Protein AF-A0A8C4ND27-F1 (afdb_monomer_lite)

Secondary structure (DSSP, 8-state):
---------------------PPPPPPPPPPPPPPPPPPPPPPPPPPPPPPPPPPPPP-PPPP----EEEE--SPPPP-SS-EEPP-SEEEEEGGG-B-TTT--EE-SSSEEEEEEEEEEE-SS--EEEEEEETTEEEEEEEE---SS-EEEEEEEEEEE-TT-EE-EEEESS--PPP-

Organism: Eptatretus burgeri (NCBI:txid7764)

pLDDT: mean 76.19, std 17.48, range [30.7, 96.0]

Sequence (179 aa):
SPPALPAWTGSSQRELLLLKLGEHGDHGPFGPDGIAGGPGLMGPEGKSGLRGQTGNPGIMPEPVAGAFSVARLSSQEGTTESRSLSFETAFVNVAGRLDLPSGGYAAPVPGVYHFNINVHSWNGRETFLHVMRNEDACAALHAQPGQRSVSLSQSLLLPLHTDDKVPALHLGHHIQPDN

Radius of gyration: 58.78 Å; chains: 1; bounding box: 132×76×133 Å

Structure (mmCIF, N/CA/C/O backbone):
data_AF-A0A8C4ND27-F1
#
_entry.id   AF-A0A8C4ND27-F1
#
loop_
_atom_site.group_PDB
_atom_site.id
_atom_site.type_symbol
_atom_site.label_atom_id
_atom_site.label_alt_id
_atom_site.label_comp_id
_atom_site.label_asym_id
_atom_site.label_entity_id
_atom_site.label_seq_id
_atom_site.pdbx_PDB_ins_code
_atom_site.Cartn_x
_atom_site.Cartn_y
_atom_site.Cartn_z
_atom_site.occupancy
_atom_site.B_iso_or_equiv
_atom_site.auth_seq_id
_atom_site.auth_comp_id
_atom_site.auth_asym_id
_atom_site.auth_atom_id
_atom_site.pdbx_PDB_model_num
ATOM 1 N N . SER A 1 1 ? 107.972 -62.032 -79.074 1.00 38.00 1 SER A N 1
ATOM 2 C CA . SER A 1 1 ? 109.018 -61.794 -80.088 1.00 38.00 1 SER A CA 1
ATOM 3 C C . SER A 1 1 ? 108.659 -60.539 -80.852 1.00 38.00 1 SER A C 1
ATOM 5 O O . SER A 1 1 ? 107.526 -60.500 -81.319 1.00 38.00 1 SER A O 1
ATOM 7 N N . PRO A 1 2 ? 109.513 -59.512 -80.970 1.00 64.38 2 PRO A N 1
ATOM 8 C CA . PRO A 1 2 ? 109.258 -58.467 -81.948 1.00 64.38 2 PRO A CA 1
ATOM 9 C C . PRO A 1 2 ? 109.810 -58.918 -83.310 1.00 64.38 2 PRO A C 1
ATOM 11 O O . PRO A 1 2 ? 110.723 -59.743 -83.370 1.00 64.38 2 PRO A O 1
ATOM 14 N N . PRO A 1 3 ? 109.227 -58.436 -84.408 1.00 42.62 3 PRO A N 1
ATOM 15 C CA . PRO A 1 3 ? 110.014 -57.564 -85.283 1.00 42.62 3 PRO A CA 1
ATOM 16 C C . PRO A 1 3 ? 109.164 -56.352 -85.706 1.00 42.62 3 PRO A C 1
ATOM 18 O O . PRO A 1 3 ? 107.958 -56.459 -85.884 1.00 42.62 3 PRO A O 1
ATOM 21 N N . ALA A 1 4 ? 109.668 -55.125 -85.636 1.00 38.69 4 ALA A N 1
ATOM 22 C CA . ALA A 1 4 ? 110.698 -54.477 -86.457 1.00 38.69 4 ALA A CA 1
ATOM 23 C C . ALA A 1 4 ? 110.015 -53.496 -87.423 1.00 38.69 4 ALA A C 1
ATOM 25 O O . ALA A 1 4 ? 109.230 -53.877 -88.286 1.00 38.69 4 ALA A O 1
ATOM 26 N N . LEU A 1 5 ? 110.316 -52.215 -87.221 1.00 48.00 5 LEU A N 1
ATOM 27 C CA . LEU A 1 5 ? 109.953 -51.115 -88.108 1.00 48.00 5 LEU A CA 1
ATOM 28 C C . LEU A 1 5 ? 110.783 -51.215 -89.397 1.00 48.00 5 LEU A C 1
ATOM 30 O O . LEU A 1 5 ? 111.917 -51.700 -89.356 1.00 48.00 5 LEU A O 1
ATOM 34 N N . PRO A 1 6 ? 110.289 -50.660 -90.511 1.00 43.91 6 PRO A N 1
ATOM 35 C CA . PRO A 1 6 ? 111.091 -49.583 -91.073 1.00 43.91 6 PRO A CA 1
ATOM 36 C C . PRO A 1 6 ? 110.245 -48.411 -91.568 1.00 43.91 6 PRO A C 1
ATOM 38 O O . PRO A 1 6 ? 109.294 -48.550 -92.332 1.00 43.91 6 PRO A O 1
ATOM 41 N N . ALA A 1 7 ? 110.672 -47.225 -91.153 1.00 47.28 7 ALA A N 1
ATOM 42 C CA . ALA A 1 7 ? 110.442 -45.995 -91.884 1.00 47.28 7 ALA A CA 1
ATOM 43 C C . ALA A 1 7 ? 111.418 -45.944 -93.064 1.00 47.28 7 ALA A C 1
ATOM 45 O O . ALA A 1 7 ? 112.591 -46.239 -92.843 1.00 47.28 7 ALA A O 1
ATOM 46 N N . TRP A 1 8 ? 110.972 -45.526 -94.255 1.00 31.86 8 TRP A N 1
ATOM 47 C CA . TRP A 1 8 ? 111.573 -44.400 -94.989 1.00 31.86 8 TRP A CA 1
ATOM 48 C C . TRP A 1 8 ? 110.957 -44.167 -96.377 1.00 31.86 8 TRP A C 1
ATOM 50 O O . TRP A 1 8 ? 110.341 -45.053 -96.958 1.00 31.86 8 TRP A O 1
ATOM 60 N N . THR A 1 9 ? 111.296 -42.994 -96.926 1.00 30.70 9 THR A N 1
ATOM 61 C CA . THR A 1 9 ? 111.068 -42.492 -98.295 1.00 30.70 9 THR A CA 1
ATOM 62 C C . THR A 1 9 ? 109.644 -42.012 -98.556 1.00 30.70 9 THR A C 1
ATOM 64 O O . THR A 1 9 ? 108.680 -42.633 -98.149 1.00 30.70 9 THR A O 1
ATOM 67 N N . GLY A 1 10 ? 109.392 -40.890 -99.205 1.00 32.75 10 GLY A N 1
ATOM 68 C CA . GLY A 1 10 ? 110.223 -39.926 -99.902 1.00 32.75 10 GLY A CA 1
ATOM 69 C C . GLY A 1 10 ? 109.337 -38.688 -100.076 1.00 32.75 10 GLY A C 1
ATOM 70 O O . GLY A 1 10 ? 108.114 -38.766 -100.050 1.00 32.75 10 GLY A O 1
ATOM 71 N N . SER A 1 11 ? 109.923 -37.503 -100.051 1.00 35.16 11 SER A N 1
ATOM 72 C CA . SER A 1 11 ? 110.420 -36.831 -101.251 1.00 35.16 11 SER A CA 1
ATOM 73 C C . SER A 1 11 ? 109.407 -35.855 -101.839 1.00 35.16 11 SER A C 1
ATOM 75 O O . SER A 1 11 ? 108.276 -36.198 -102.165 1.00 35.16 11 SER A O 1
ATOM 77 N N . SER A 1 12 ? 109.953 -34.664 -102.076 1.00 39.44 12 SER A N 1
ATOM 78 C CA . SER A 1 12 ? 109.592 -33.691 -103.102 1.00 39.44 12 SER A CA 1
ATOM 79 C C . SER A 1 12 ? 108.252 -32.970 -102.919 1.00 39.44 12 SER A C 1
ATOM 81 O O . SER A 1 12 ? 107.186 -33.517 -103.149 1.00 39.44 12 SER A O 1
ATOM 83 N N . GLN A 1 13 ? 108.271 -31.747 -102.384 1.00 41.44 13 GLN A N 1
ATOM 84 C CA . GLN A 1 13 ? 108.649 -30.518 -103.102 1.00 41.44 13 GLN A CA 1
ATOM 85 C C . GLN A 1 13 ? 107.595 -30.172 -104.160 1.00 41.44 13 GLN A C 1
ATOM 87 O O . GLN A 1 13 ? 107.609 -30.714 -105.260 1.00 41.44 13 GLN A O 1
ATOM 92 N N . ARG A 1 14 ? 106.727 -29.216 -103.822 1.00 42.47 14 ARG A N 1
ATOM 93 C CA . ARG A 1 14 ? 106.552 -27.933 -104.522 1.00 42.47 14 ARG A CA 1
ATOM 94 C C . ARG A 1 14 ? 105.251 -27.299 -104.054 1.00 42.47 14 ARG A C 1
ATOM 96 O O . ARG A 1 14 ? 104.164 -27.813 -104.293 1.00 42.47 14 ARG A O 1
ATOM 103 N N . GLU A 1 15 ? 105.419 -26.175 -103.371 1.00 41.84 15 GLU A N 1
ATOM 104 C CA . GLU A 1 15 ? 104.388 -25.185 -103.115 1.00 41.84 15 GLU A CA 1
ATOM 105 C C . GLU A 1 15 ? 103.676 -24.849 -104.431 1.00 41.84 15 GLU A C 1
ATOM 107 O O . GLU A 1 15 ? 104.248 -24.218 -105.320 1.00 41.84 15 GLU A O 1
ATOM 112 N N . LEU A 1 16 ? 102.420 -25.274 -104.557 1.00 44.28 16 LEU A N 1
ATOM 113 C CA . LEU A 1 16 ? 101.450 -24.526 -105.337 1.00 44.28 16 LEU A CA 1
ATOM 114 C C . LEU A 1 16 ? 100.573 -23.773 -104.347 1.00 44.28 16 LEU A C 1
ATOM 116 O O . LEU A 1 16 ? 99.854 -24.359 -103.537 1.00 44.28 16 LEU A O 1
ATOM 120 N N . LEU A 1 17 ? 100.697 -22.457 -104.435 1.00 42.72 17 LEU A N 1
ATOM 121 C CA . LEU A 1 17 ? 99.921 -21.430 -103.772 1.00 42.72 17 LEU A CA 1
ATOM 122 C C . LEU A 1 17 ? 98.427 -21.594 -104.120 1.00 42.72 17 LEU A C 1
ATOM 124 O O . LEU A 1 17 ? 97.914 -20.977 -105.047 1.00 42.72 17 LEU A O 1
ATOM 128 N N . LEU A 1 18 ? 97.727 -22.453 -103.389 1.00 46.81 18 LEU A N 1
ATOM 129 C CA . LEU A 1 18 ? 96.272 -22.486 -103.316 1.00 46.81 18 LEU A CA 1
ATOM 130 C C . LEU A 1 18 ? 95.945 -22.312 -101.842 1.00 46.81 18 LEU A C 1
ATOM 132 O O . LEU A 1 18 ? 96.169 -23.218 -101.042 1.00 46.81 18 LEU A O 1
ATOM 136 N N . LEU A 1 19 ? 95.474 -21.119 -101.485 1.00 40.44 19 LEU A N 1
ATOM 137 C CA . LEU A 1 19 ? 94.858 -20.836 -100.195 1.00 40.44 19 LEU A CA 1
ATOM 138 C C . LEU A 1 19 ? 93.729 -21.860 -99.983 1.00 40.44 19 LEU A C 1
ATOM 140 O O . LEU A 1 19 ? 92.609 -21.667 -100.448 1.00 40.44 19 LEU A O 1
ATOM 144 N N . LYS A 1 20 ? 94.036 -22.988 -99.333 1.00 39.69 20 LYS A N 1
ATOM 145 C CA . LYS A 1 20 ? 93.026 -23.877 -98.768 1.00 39.69 20 LYS A CA 1
ATOM 146 C C . LYS A 1 20 ? 92.352 -23.079 -97.665 1.00 39.69 20 LYS A C 1
ATOM 148 O O . LYS A 1 20 ? 92.998 -22.713 -96.686 1.00 39.69 20 LYS A O 1
ATOM 153 N N . LEU A 1 21 ? 91.073 -22.785 -97.868 1.00 41.56 21 LEU A N 1
ATOM 154 C CA . LEU A 1 21 ? 90.154 -22.375 -96.819 1.00 41.56 21 LEU A CA 1
ATOM 155 C C . LEU A 1 21 ? 90.370 -23.320 -95.626 1.00 41.56 21 LEU A C 1
ATOM 157 O O . LEU A 1 21 ? 90.152 -24.523 -95.758 1.00 41.56 21 LEU A O 1
ATOM 161 N N . GLY A 1 22 ? 90.902 -22.798 -94.519 1.00 43.25 22 GLY A N 1
ATOM 162 C CA . GLY A 1 22 ? 91.059 -23.577 -93.297 1.00 43.25 22 GLY A CA 1
ATOM 163 C C . GLY A 1 22 ? 89.682 -24.016 -92.820 1.00 43.25 22 GLY A C 1
ATOM 164 O O . GLY A 1 22 ? 88.779 -23.185 -92.717 1.00 43.25 22 GLY A O 1
ATOM 165 N N . GLU A 1 23 ? 89.509 -25.311 -92.567 1.00 45.94 23 GLU A N 1
ATOM 166 C CA . GLU A 1 23 ? 88.327 -25.803 -91.868 1.00 45.94 23 GLU A CA 1
ATOM 167 C C . GLU A 1 23 ? 88.282 -25.110 -90.500 1.00 45.94 23 GLU A C 1
ATOM 169 O O . GLU A 1 23 ? 89.249 -25.150 -89.735 1.00 45.94 23 GLU A O 1
ATOM 174 N N . HIS A 1 24 ? 87.193 -24.386 -90.232 1.00 53.00 24 HIS A N 1
ATOM 175 C CA . HIS A 1 24 ? 86.954 -23.795 -88.923 1.00 53.00 24 HIS A CA 1
ATOM 176 C C . HIS A 1 24 ? 86.891 -24.951 -87.921 1.00 53.00 24 HIS A C 1
ATOM 178 O O . HIS A 1 24 ? 86.039 -25.824 -88.061 1.00 53.00 24 HIS A O 1
ATOM 184 N N . GLY A 1 25 ? 87.820 -24.983 -86.962 1.00 54.00 25 GLY A N 1
ATOM 185 C CA . GLY A 1 25 ? 87.841 -26.021 -85.934 1.00 54.00 25 GLY A CA 1
ATOM 186 C C . GLY A 1 25 ? 86.503 -26.086 -85.199 1.00 54.00 25 GLY A C 1
ATOM 187 O O . GLY A 1 25 ? 85.894 -25.042 -84.950 1.00 54.00 25 GLY A O 1
ATOM 188 N N . ASP A 1 26 ? 86.061 -27.305 -84.882 1.00 59.47 26 ASP A N 1
ATOM 189 C CA . ASP A 1 26 ? 84.802 -27.558 -84.185 1.00 59.47 26 ASP A CA 1
ATOM 190 C C . ASP A 1 26 ? 84.667 -26.636 -82.965 1.00 59.47 26 ASP A C 1
ATOM 192 O O . ASP A 1 26 ? 85.572 -26.534 -82.129 1.00 59.47 26 ASP A O 1
ATOM 196 N N . HIS A 1 27 ? 83.537 -25.929 -82.876 1.00 58.25 27 HIS A N 1
ATOM 197 C CA . HIS A 1 27 ? 83.230 -25.096 -81.720 1.00 58.25 27 HIS A CA 1
ATOM 198 C C . HIS A 1 27 ? 83.282 -25.955 -80.450 1.00 58.25 27 HIS A C 1
ATOM 200 O O . HIS A 1 27 ? 82.648 -27.008 -80.376 1.00 58.25 27 HIS A O 1
ATOM 206 N N . GLY A 1 28 ? 84.050 -25.499 -79.453 1.00 58.34 28 GLY A N 1
ATOM 207 C CA . GLY A 1 28 ? 84.147 -26.173 -78.158 1.00 58.34 28 GLY A CA 1
ATOM 208 C C . GLY A 1 28 ? 82.765 -26.384 -77.520 1.00 58.34 28 GLY A C 1
ATOM 209 O O . GLY A 1 28 ? 81.827 -25.645 -77.836 1.00 58.34 28 GLY A O 1
ATOM 210 N N . PRO A 1 29 ? 82.615 -27.386 -76.635 1.00 68.00 29 PRO A N 1
ATOM 211 C CA . PRO A 1 29 ? 81.322 -27.717 -76.054 1.00 68.00 29 PRO A CA 1
ATOM 212 C C . PRO A 1 29 ? 80.719 -26.500 -75.348 1.00 68.00 29 PRO A C 1
ATOM 214 O O . PRO A 1 29 ? 81.425 -25.750 -74.668 1.00 68.00 29 PRO A O 1
ATOM 217 N N . PHE A 1 30 ? 79.407 -26.314 -75.515 1.00 69.44 30 PHE A N 1
ATOM 218 C CA . PHE A 1 30 ? 78.663 -25.295 -74.782 1.00 69.44 30 PHE A CA 1
ATOM 219 C C . PHE A 1 30 ? 78.881 -25.485 -73.275 1.00 69.44 30 PHE A C 1
ATOM 221 O O . PHE A 1 30 ? 78.862 -26.611 -72.772 1.00 69.44 30 PHE A O 1
ATOM 228 N N . GLY A 1 31 ? 79.130 -24.378 -72.569 1.00 69.69 31 GLY A N 1
ATOM 229 C CA . GLY A 1 31 ? 79.280 -24.393 -71.116 1.00 69.69 31 GLY A CA 1
ATOM 230 C C . GLY A 1 31 ? 78.023 -24.945 -70.430 1.00 69.69 31 GLY A C 1
ATOM 231 O O . GLY A 1 31 ? 76.945 -24.900 -71.022 1.00 69.69 31 GLY A O 1
ATOM 232 N N . PRO A 1 32 ? 78.143 -25.478 -69.201 1.00 76.19 32 PRO A N 1
ATOM 233 C CA . PRO A 1 32 ? 77.003 -26.041 -68.489 1.00 76.19 32 PRO A CA 1
ATOM 234 C C . PRO A 1 32 ? 75.917 -24.983 -68.269 1.00 76.19 32 PRO A C 1
ATOM 236 O O . PRO A 1 32 ? 76.225 -23.815 -68.014 1.00 76.19 32 PRO A O 1
ATOM 239 N N . ASP A 1 33 ? 74.657 -25.412 -68.344 1.00 77.12 33 ASP A N 1
ATOM 240 C CA . ASP A 1 33 ? 73.512 -24.539 -68.106 1.00 77.12 33 ASP A CA 1
ATOM 241 C C . ASP A 1 33 ? 73.602 -23.883 -66.721 1.00 77.12 33 ASP A C 1
ATOM 243 O O . ASP A 1 33 ? 73.972 -24.508 -65.721 1.00 77.12 33 ASP A O 1
ATOM 247 N N . GLY A 1 34 ? 73.262 -22.593 -66.666 1.00 73.25 34 GLY A N 1
ATOM 248 C CA . GLY A 1 34 ? 73.223 -21.838 -65.419 1.00 73.25 34 GLY A CA 1
ATOM 249 C C . GLY A 1 34 ? 72.205 -22.424 -64.437 1.00 73.25 34 GLY A C 1
ATOM 250 O O . GLY A 1 34 ? 71.148 -22.917 -64.828 1.00 73.25 34 GLY A O 1
ATOM 251 N N . ILE A 1 35 ? 72.514 -22.355 -63.142 1.00 78.62 35 ILE A N 1
ATOM 252 C CA . ILE A 1 35 ? 71.647 -22.881 -62.082 1.00 78.62 35 ILE A CA 1
ATOM 253 C C . ILE A 1 35 ? 70.305 -22.134 -62.112 1.00 78.62 35 ILE A C 1
ATOM 255 O O . ILE A 1 35 ? 70.280 -20.901 -62.104 1.00 78.62 35 ILE A O 1
ATOM 259 N N . ALA A 1 36 ? 69.193 -22.876 -62.129 1.00 80.12 36 ALA A N 1
ATOM 260 C CA . ALA A 1 36 ? 67.856 -22.294 -62.089 1.00 80.12 36 ALA A CA 1
ATOM 261 C C . ALA A 1 36 ? 67.678 -21.417 -60.837 1.00 80.12 36 ALA A C 1
ATOM 263 O O . ALA A 1 36 ? 68.043 -21.813 -59.727 1.00 80.12 36 ALA A O 1
ATOM 264 N N . GLY A 1 37 ? 67.111 -20.221 -61.022 1.00 77.19 37 GLY A N 1
ATOM 265 C CA . GLY A 1 37 ? 66.821 -19.305 -59.921 1.00 77.19 37 GLY A CA 1
ATOM 266 C C . GLY A 1 37 ? 65.862 -19.931 -58.906 1.00 77.19 37 GLY A C 1
ATOM 267 O O . GLY A 1 37 ? 64.946 -20.666 -59.277 1.00 77.19 37 GLY A O 1
ATOM 268 N N . GLY A 1 38 ? 66.079 -19.648 -57.620 1.00 85.69 38 GLY A N 1
ATOM 269 C CA . GLY A 1 38 ? 65.217 -20.150 -56.551 1.00 85.69 38 GLY A CA 1
ATOM 270 C C . GLY A 1 38 ? 63.768 -19.642 -56.664 1.00 85.69 38 GLY A C 1
ATOM 271 O O . GLY A 1 38 ? 63.524 -18.624 -57.319 1.00 85.69 38 GLY A O 1
ATOM 272 N N . PRO A 1 39 ? 62.799 -20.320 -56.018 1.00 85.00 39 PRO A N 1
ATOM 273 C CA . PRO A 1 39 ? 61.413 -19.864 -55.978 1.00 85.00 39 PRO A CA 1
ATOM 274 C C . PRO A 1 39 ? 61.298 -18.432 -55.443 1.00 85.00 39 PRO A C 1
ATOM 276 O O . PRO A 1 39 ? 61.997 -18.052 -54.502 1.00 85.00 39 PRO A O 1
ATOM 279 N N . GLY A 1 40 ? 60.398 -17.646 -56.038 1.00 81.62 40 GLY A N 1
ATOM 280 C CA . GLY A 1 40 ? 60.119 -16.285 -55.585 1.00 81.62 40 GLY A CA 1
ATOM 281 C C . GLY A 1 40 ? 59.595 -16.252 -54.147 1.00 81.62 40 GLY A C 1
ATOM 282 O O . GLY A 1 40 ? 58.972 -17.202 -53.672 1.00 81.62 40 GLY A O 1
ATOM 283 N N . LEU A 1 41 ? 59.844 -15.142 -53.451 1.00 87.75 41 LEU A N 1
ATOM 284 C CA . LEU A 1 41 ? 59.348 -14.945 -52.091 1.00 87.75 41 LEU A CA 1
ATOM 285 C C . LEU A 1 41 ? 57.813 -14.911 -52.073 1.00 87.75 41 LEU A C 1
ATOM 287 O O . LEU A 1 41 ? 57.182 -14.344 -52.966 1.00 87.75 41 LEU A O 1
ATOM 291 N N . MET A 1 42 ? 57.222 -15.501 -51.032 1.00 87.75 42 MET A N 1
ATOM 292 C CA . MET A 1 42 ? 55.783 -15.420 -50.790 1.00 87.75 42 MET A CA 1
ATOM 293 C C . MET A 1 42 ? 55.365 -13.957 -50.592 1.00 87.75 42 MET A C 1
ATOM 295 O O . MET A 1 42 ? 56.065 -13.187 -49.932 1.00 87.75 42 MET A O 1
ATOM 299 N N . GLY A 1 43 ? 54.228 -13.578 -51.182 1.00 86.44 43 GLY A N 1
ATOM 300 C CA . GLY A 1 43 ? 53.689 -12.225 -51.066 1.00 86.44 43 GLY A CA 1
ATOM 301 C C . GLY A 1 43 ? 53.322 -11.857 -49.620 1.00 86.44 43 GLY A C 1
ATOM 302 O O . GLY A 1 43 ? 53.126 -12.744 -48.787 1.00 86.44 43 GLY A O 1
ATOM 303 N N . PRO A 1 44 ? 53.221 -10.554 -49.308 1.00 90.38 44 PRO A N 1
ATOM 304 C CA . PRO A 1 44 ? 52.851 -10.099 -47.974 1.00 90.38 44 PRO A CA 1
ATOM 305 C C . PRO A 1 44 ? 51.424 -10.526 -47.610 1.00 90.38 44 PRO A C 1
ATOM 307 O O . PRO A 1 44 ? 50.548 -10.623 -48.472 1.00 90.38 44 PRO A O 1
ATOM 310 N N . GLU A 1 45 ? 51.191 -10.744 -46.317 1.00 90.31 45 GLU A N 1
ATOM 311 C CA . GLU A 1 45 ? 49.868 -11.062 -45.782 1.00 90.31 45 GLU A CA 1
ATOM 312 C C . GLU A 1 45 ? 48.866 -9.919 -46.043 1.00 90.31 45 GLU A C 1
ATOM 314 O O . GLU A 1 45 ? 49.212 -8.733 -46.014 1.00 90.31 45 GLU A O 1
ATOM 319 N N . GLY A 1 46 ? 47.611 -10.278 -46.327 1.00 86.69 46 GLY A N 1
ATOM 320 C CA . GLY A 1 46 ? 46.536 -9.318 -46.571 1.00 86.69 46 GLY A CA 1
ATOM 321 C C . GLY A 1 46 ? 46.173 -8.515 -45.318 1.00 86.69 46 GLY A C 1
ATOM 322 O O . GLY A 1 46 ? 46.331 -8.973 -44.191 1.00 86.69 46 GLY A O 1
ATOM 323 N N . LYS A 1 47 ? 45.647 -7.299 -45.503 1.00 90.75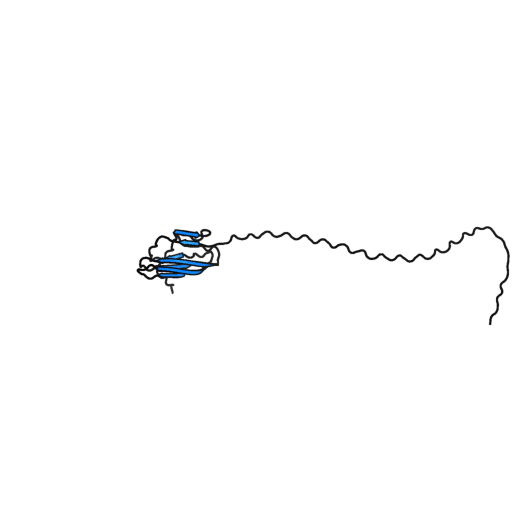 47 LYS A N 1
ATOM 324 C CA . LYS A 1 47 ? 45.209 -6.462 -44.376 1.00 90.75 47 LYS A CA 1
ATOM 325 C C . LYS A 1 47 ? 43.976 -7.068 -43.703 1.00 90.75 47 LYS A C 1
ATOM 327 O O . LYS A 1 47 ? 43.026 -7.444 -44.388 1.00 90.75 47 LYS A O 1
ATOM 332 N N . SER A 1 48 ? 43.960 -7.071 -42.371 1.00 88.75 48 SER A N 1
ATOM 333 C CA . SER A 1 48 ? 42.780 -7.439 -41.585 1.00 88.75 48 SER A CA 1
ATOM 334 C C . SER A 1 48 ? 41.569 -6.583 -41.968 1.00 88.75 48 SER A C 1
ATOM 336 O O . SER A 1 48 ? 41.691 -5.375 -42.189 1.00 88.75 48 SER A O 1
ATOM 338 N N . GLY A 1 49 ? 40.393 -7.211 -42.027 1.00 86.50 49 GLY A N 1
ATOM 339 C CA . GLY A 1 49 ? 39.134 -6.522 -42.302 1.00 86.50 49 GLY A CA 1
ATOM 340 C C . GLY A 1 49 ? 38.787 -5.481 -41.233 1.00 86.50 49 GLY A C 1
ATOM 341 O O . GLY A 1 49 ? 39.214 -5.574 -40.080 1.00 86.50 49 GLY A O 1
ATOM 342 N N . LEU A 1 50 ? 37.994 -4.479 -41.616 1.00 90.94 50 LEU A N 1
ATOM 343 C CA . LEU A 1 50 ? 37.512 -3.458 -40.687 1.00 90.94 50 LEU A CA 1
ATOM 344 C C . LEU A 1 50 ? 36.586 -4.082 -39.633 1.00 90.94 50 LEU A C 1
ATOM 346 O O . LEU A 1 50 ? 35.759 -4.940 -39.943 1.00 90.94 50 LEU A O 1
ATOM 350 N N . ARG A 1 51 ? 36.704 -3.619 -38.383 1.00 89.06 51 ARG A N 1
ATOM 351 C CA . ARG A 1 51 ? 35.774 -3.989 -37.309 1.00 89.06 51 ARG A CA 1
ATOM 352 C C . ARG A 1 51 ? 34.360 -3.525 -37.685 1.00 89.06 51 ARG A C 1
ATOM 354 O O . ARG A 1 51 ? 34.186 -2.388 -38.118 1.00 89.06 51 ARG A O 1
ATOM 361 N N . GLY A 1 52 ? 33.365 -4.394 -37.494 1.00 86.75 52 GLY A N 1
ATOM 362 C CA . GLY A 1 52 ? 31.954 -4.044 -37.678 1.00 86.75 52 GLY A CA 1
ATOM 363 C C . GLY A 1 52 ? 31.519 -2.892 -36.764 1.00 86.75 52 GLY A C 1
ATOM 364 O O . GLY A 1 52 ? 32.116 -2.663 -35.711 1.00 86.75 52 GLY A O 1
ATOM 365 N N . GLN A 1 53 ? 30.490 -2.152 -37.174 1.00 90.12 53 GLN A N 1
ATOM 366 C CA . GLN A 1 53 ? 29.974 -1.030 -36.388 1.00 90.12 53 GLN A CA 1
ATOM 367 C C . GLN A 1 53 ? 29.317 -1.519 -35.090 1.00 90.12 53 GLN A C 1
ATOM 369 O O . GLN A 1 53 ? 28.672 -2.568 -35.068 1.00 90.12 53 GLN A O 1
ATOM 374 N N . THR A 1 54 ? 29.472 -0.746 -34.013 1.00 85.50 54 THR A N 1
ATOM 375 C CA . THR A 1 54 ? 28.749 -0.973 -32.756 1.00 85.50 54 THR A CA 1
ATOM 376 C C . THR A 1 54 ? 27.248 -0.825 -33.007 1.00 85.50 54 THR A C 1
ATOM 378 O O . THR A 1 54 ? 26.828 0.135 -33.651 1.00 85.50 54 THR A O 1
ATOM 381 N N . GLY A 1 55 ? 26.441 -1.765 -32.506 1.00 85.00 55 GLY A N 1
ATOM 382 C CA . GLY A 1 55 ? 24.982 -1.665 -32.575 1.00 85.00 55 GLY A CA 1
ATOM 383 C C . GLY A 1 55 ? 24.453 -0.431 -31.838 1.00 85.00 55 GLY A C 1
ATOM 384 O O . GLY A 1 55 ? 25.127 0.121 -30.966 1.00 85.00 55 GLY A O 1
ATOM 385 N N . ASN A 1 56 ? 23.238 -0.002 -32.179 1.00 86.56 56 ASN A N 1
ATOM 386 C CA . ASN A 1 56 ? 22.602 1.124 -31.499 1.00 86.56 56 ASN A CA 1
ATOM 387 C C . ASN A 1 56 ? 22.457 0.844 -29.992 1.00 86.56 56 ASN A C 1
ATOM 389 O O . ASN A 1 56 ? 22.148 -0.293 -29.620 1.00 86.56 56 ASN A O 1
ATOM 393 N N . PRO A 1 57 ? 22.630 1.860 -29.126 1.00 81.19 57 PRO A N 1
ATOM 394 C CA . PRO A 1 57 ? 22.292 1.736 -27.716 1.00 81.19 57 PRO A CA 1
ATOM 395 C C . PRO A 1 57 ? 20.844 1.258 -27.559 1.00 81.19 57 PRO A C 1
ATOM 397 O O . PRO A 1 57 ? 19.939 1.784 -28.210 1.00 81.19 57 PRO A O 1
ATOM 400 N N . GLY A 1 58 ? 20.625 0.254 -26.708 1.00 78.81 58 GLY A N 1
ATOM 401 C CA . GLY A 1 58 ? 19.274 -0.173 -26.355 1.00 78.81 58 GLY A CA 1
ATOM 402 C C . GLY A 1 58 ? 18.523 0.955 -25.645 1.00 78.81 58 GLY A C 1
ATOM 403 O O . GLY A 1 58 ? 19.108 1.678 -24.839 1.00 78.81 58 GLY A O 1
ATOM 404 N N . ILE A 1 59 ? 17.228 1.104 -25.931 1.00 76.56 59 ILE A N 1
ATOM 405 C CA . ILE A 1 59 ? 16.350 1.982 -25.152 1.00 76.56 59 ILE A CA 1
ATOM 406 C C . ILE A 1 59 ? 16.238 1.355 -23.760 1.00 76.56 59 ILE A C 1
ATOM 408 O O . ILE A 1 59 ? 15.671 0.271 -23.623 1.00 76.56 59 ILE A O 1
ATOM 412 N N . MET A 1 60 ? 16.796 2.003 -22.735 1.00 67.88 60 MET A N 1
ATOM 413 C CA . MET A 1 60 ? 16.471 1.627 -21.362 1.00 67.88 60 MET A CA 1
ATOM 414 C C . MET A 1 60 ? 15.022 2.043 -21.095 1.00 67.88 60 MET A C 1
ATOM 416 O O . MET A 1 60 ? 14.715 3.227 -21.245 1.00 67.88 60 MET A O 1
ATOM 420 N N . PRO A 1 61 ? 14.123 1.115 -20.725 1.00 68.88 61 PRO A N 1
ATOM 421 C CA . PRO A 1 61 ? 12.812 1.515 -20.246 1.00 68.88 61 PRO A CA 1
ATOM 422 C C . PRO A 1 61 ? 12.991 2.378 -18.993 1.00 68.88 61 PRO A C 1
ATOM 424 O O . PRO A 1 61 ? 13.826 2.069 -18.138 1.00 68.88 61 PRO A O 1
ATOM 427 N N . GLU A 1 62 ? 12.216 3.461 -18.904 1.00 67.25 62 GLU A N 1
ATOM 428 C CA . GLU A 1 62 ? 12.101 4.259 -17.682 1.00 67.25 62 GLU A CA 1
ATOM 429 C C . GLU A 1 62 ? 11.854 3.319 -16.491 1.00 67.25 62 GLU A C 1
ATOM 431 O O . GLU A 1 62 ? 11.015 2.412 -16.601 1.00 67.25 62 GLU A O 1
ATOM 436 N N . PRO A 1 63 ? 12.580 3.473 -15.368 1.00 64.19 63 PRO A N 1
ATOM 437 C CA . PRO A 1 63 ? 12.371 2.628 -14.209 1.00 64.19 63 PRO A CA 1
ATOM 438 C C . PRO A 1 63 ? 10.921 2.759 -13.754 1.00 64.19 63 PRO A C 1
ATOM 440 O O . PRO A 1 63 ? 10.451 3.833 -13.377 1.00 64.19 63 PRO A O 1
ATOM 443 N N . VAL A 1 64 ? 10.204 1.637 -13.786 1.00 71.44 64 VAL A N 1
ATOM 444 C CA . VAL A 1 64 ? 8.822 1.584 -13.327 1.00 71.44 64 VAL A CA 1
ATOM 445 C C . VAL A 1 64 ? 8.824 1.604 -11.798 1.00 71.44 64 VAL A C 1
ATOM 447 O O . VAL A 1 64 ? 8.845 0.567 -11.142 1.00 71.44 64 VAL A O 1
ATOM 450 N N . ALA A 1 65 ? 8.887 2.805 -11.225 1.00 72.56 65 ALA A N 1
ATOM 451 C CA . ALA A 1 65 ? 8.931 3.018 -9.786 1.00 72.56 65 ALA A CA 1
ATOM 452 C C . ALA A 1 65 ? 7.518 3.236 -9.225 1.00 72.56 65 ALA A C 1
ATOM 454 O O . ALA A 1 65 ? 6.803 4.149 -9.637 1.00 72.56 65 ALA A O 1
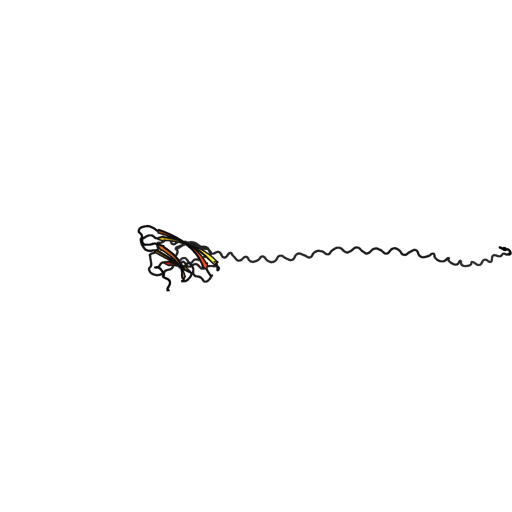ATOM 455 N N . GLY A 1 66 ? 7.132 2.406 -8.257 1.00 82.44 66 GLY A N 1
ATOM 456 C CA . GLY A 1 66 ? 5.935 2.589 -7.441 1.00 82.44 66 GLY A CA 1
ATOM 457 C C . GLY A 1 66 ? 6.337 2.782 -5.985 1.00 82.44 66 GLY A C 1
ATOM 458 O O . GLY A 1 66 ? 6.879 1.867 -5.371 1.00 82.44 66 GLY A O 1
ATOM 459 N N . ALA A 1 67 ? 6.109 3.974 -5.438 1.00 90.19 67 ALA A N 1
ATOM 460 C CA . ALA A 1 67 ? 6.334 4.262 -4.025 1.00 90.19 67 ALA A CA 1
ATOM 461 C C . ALA A 1 67 ? 5.389 5.367 -3.559 1.00 90.19 67 ALA A C 1
ATOM 463 O O . ALA A 1 67 ? 5.183 6.361 -4.260 1.00 90.19 67 ALA A O 1
ATOM 464 N N . PHE A 1 68 ? 4.842 5.215 -2.358 1.00 92.75 68 PHE A N 1
ATOM 465 C CA . PHE A 1 68 ? 4.000 6.227 -1.742 1.00 92.75 68 PHE A CA 1
ATOM 466 C C . PHE A 1 68 ? 4.204 6.264 -0.227 1.00 92.75 68 PHE A C 1
ATOM 468 O O . PHE A 1 68 ? 4.624 5.290 0.394 1.00 92.75 68 PHE A O 1
ATOM 475 N N . SER A 1 69 ? 3.910 7.417 0.358 1.00 95.31 69 SER A N 1
ATOM 476 C CA . SER A 1 69 ? 3.836 7.659 1.792 1.00 95.31 69 SER A CA 1
ATOM 477 C C . SER A 1 69 ? 2.761 8.710 2.001 1.00 95.31 69 SER A C 1
ATOM 479 O O . SER A 1 69 ? 2.890 9.842 1.527 1.00 95.31 69 SER A O 1
ATOM 481 N N . VAL A 1 70 ? 1.668 8.313 2.640 1.00 95.06 70 VAL A N 1
ATOM 482 C CA . VAL A 1 70 ? 0.452 9.118 2.757 1.00 95.06 70 VAL A CA 1
ATOM 483 C C . VAL A 1 70 ? -0.079 9.073 4.177 1.00 95.06 70 VAL A C 1
ATOM 485 O O . VAL A 1 70 ? 0.206 8.142 4.929 1.00 95.06 70 VAL A O 1
ATOM 488 N N . ALA A 1 71 ? -0.848 10.087 4.546 1.00 94.00 71 ALA A N 1
ATOM 489 C CA . ALA A 1 71 ? -1.469 10.174 5.852 1.00 94.00 71 ALA A CA 1
ATOM 490 C C . ALA A 1 71 ? -2.860 10.792 5.771 1.00 94.00 71 ALA A C 1
ATOM 492 O O . ALA A 1 71 ? -3.169 11.627 4.915 1.00 94.00 71 ALA A O 1
ATOM 493 N N . ARG A 1 72 ? -3.684 10.389 6.732 1.00 91.88 72 ARG A N 1
ATOM 494 C CA . ARG A 1 72 ? -4.892 11.097 7.127 1.00 91.88 72 ARG A CA 1
ATOM 495 C C . ARG A 1 72 ? -4.583 11.830 8.429 1.00 91.88 72 ARG A C 1
ATOM 497 O O . ARG A 1 72 ? -4.045 11.216 9.349 1.00 91.88 72 ARG A O 1
ATOM 504 N N . LEU A 1 73 ? -4.866 13.127 8.488 1.00 89.19 73 LEU A N 1
ATOM 505 C CA . LEU A 1 73 ? -4.590 13.962 9.658 1.00 89.19 73 LEU A CA 1
ATOM 506 C C . LEU A 1 73 ? -5.853 14.171 10.498 1.00 89.19 73 LEU A C 1
ATOM 508 O O . LEU A 1 73 ? -5.764 14.286 11.719 1.00 89.19 73 LEU A O 1
ATOM 512 N N . SER A 1 74 ? -7.028 14.182 9.864 1.00 87.25 74 SER A N 1
ATOM 513 C CA . SER A 1 74 ? -8.306 14.187 10.573 1.00 87.25 74 SER A CA 1
ATOM 514 C C . SER A 1 74 ? -8.629 12.828 11.196 1.00 87.25 74 SER A C 1
ATOM 516 O O . SER A 1 74 ? -8.354 11.766 10.628 1.00 87.25 74 SER A O 1
ATOM 518 N N . SER A 1 75 ? -9.281 12.850 12.361 1.00 80.81 75 SER A N 1
ATOM 519 C CA . SER A 1 75 ? -9.877 11.641 12.925 1.00 80.81 75 SER A CA 1
ATOM 520 C C . SER A 1 75 ? -10.998 11.145 12.018 1.00 80.81 75 SER A C 1
ATOM 522 O O . SER A 1 75 ? -11.840 11.932 11.582 1.00 80.81 75 SER A O 1
ATOM 524 N N . GLN A 1 76 ? -11.042 9.839 11.782 1.00 78.69 76 GLN A N 1
ATOM 525 C CA . GLN A 1 76 ? -12.161 9.210 11.101 1.00 78.69 76 GLN A CA 1
ATOM 526 C C . GLN A 1 76 ? -13.147 8.664 12.132 1.00 78.69 76 GLN A C 1
ATOM 528 O O . GLN A 1 76 ? -12.754 7.973 13.073 1.00 78.69 76 GLN A O 1
ATOM 533 N N . GLU A 1 77 ? -14.428 8.987 11.964 1.00 74.25 77 GLU A N 1
ATOM 534 C CA . GLU A 1 77 ? -15.475 8.384 12.781 1.00 74.25 77 GLU A CA 1
ATOM 535 C C . GLU A 1 77 ? -15.612 6.893 12.455 1.00 74.25 77 GLU A C 1
ATOM 537 O O . GLU A 1 77 ? -15.449 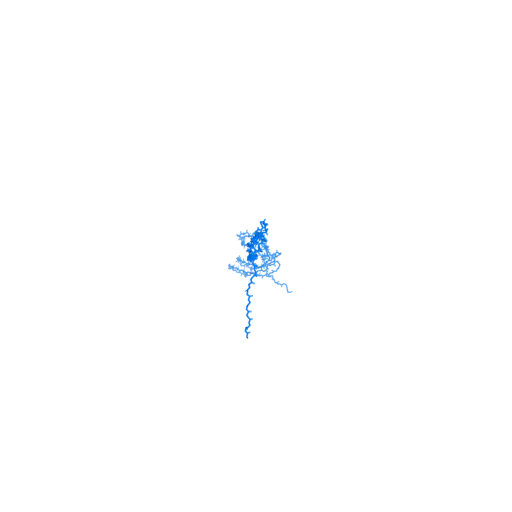6.468 11.308 1.00 74.25 77 GLU A O 1
ATOM 542 N N . GLY A 1 78 ? -15.900 6.095 13.485 1.00 68.81 78 GLY A N 1
ATOM 543 C CA . GLY A 1 78 ? -16.182 4.676 13.309 1.00 68.81 78 GLY A CA 1
ATOM 544 C C . GLY A 1 78 ? -17.445 4.478 12.472 1.00 68.81 78 GLY A C 1
ATOM 545 O O . GLY A 1 78 ? -18.439 5.175 12.671 1.00 68.81 78 GLY A O 1
ATOM 546 N N . THR A 1 79 ? -17.401 3.513 11.561 1.00 70.38 79 THR A N 1
ATOM 547 C CA . THR A 1 79 ? -18.507 3.128 10.680 1.00 70.38 79 THR A CA 1
ATOM 548 C C . THR A 1 79 ? -18.812 1.647 10.868 1.00 70.38 79 THR A C 1
ATOM 550 O O . THR A 1 79 ? -17.903 0.849 11.093 1.00 70.38 79 THR A O 1
ATOM 553 N N . THR A 1 80 ? -20.090 1.280 10.783 1.00 67.69 80 THR A N 1
ATOM 554 C CA . THR A 1 80 ? -20.524 -0.124 10.721 1.00 67.69 80 THR A CA 1
ATOM 555 C C . THR A 1 80 ? -20.447 -0.683 9.302 1.00 67.69 80 THR A C 1
ATOM 557 O O . THR A 1 80 ? -20.407 -1.896 9.120 1.00 67.69 80 THR A O 1
ATOM 560 N N . GLU A 1 81 ? -20.422 0.192 8.298 1.00 72.56 81 GLU A N 1
ATOM 561 C CA . GLU A 1 81 ? -20.288 -0.165 6.889 1.00 72.56 81 GLU A CA 1
ATOM 562 C C . GLU A 1 81 ? -18.818 -0.256 6.492 1.00 72.56 81 GLU A C 1
ATOM 564 O O . GLU A 1 81 ? -18.015 0.586 6.902 1.00 72.56 81 GLU A O 1
ATOM 569 N N . SER A 1 82 ? -18.496 -1.243 5.651 1.00 74.38 82 SER A N 1
ATOM 570 C CA . SER A 1 82 ? -17.181 -1.371 5.026 1.00 74.38 82 SER A CA 1
ATOM 571 C C . SER A 1 82 ? -16.938 -0.186 4.096 1.00 74.38 82 SER A C 1
ATOM 573 O O . SER A 1 82 ? -17.625 -0.026 3.084 1.00 74.38 82 SER A O 1
ATOM 575 N N . ARG A 1 83 ? -15.972 0.667 4.445 1.00 80.62 83 ARG A N 1
ATOM 576 C CA . ARG A 1 83 ? -15.639 1.861 3.663 1.00 80.62 83 ARG A CA 1
ATOM 577 C C . ARG A 1 83 ? -14.139 2.014 3.480 1.00 80.62 83 ARG A C 1
ATOM 579 O O . ARG A 1 83 ? -13.384 1.940 4.448 1.00 80.62 83 ARG A O 1
ATOM 586 N N . SER A 1 84 ? -13.734 2.330 2.251 1.00 83.50 84 SER A N 1
ATOM 587 C CA . SER A 1 84 ? -12.355 2.687 1.924 1.00 83.50 84 SER A CA 1
ATOM 588 C C . SER A 1 84 ? -11.898 3.951 2.655 1.00 83.50 84 SER A C 1
ATOM 590 O O . SER A 1 84 ? -12.605 4.962 2.714 1.00 83.50 84 SER A O 1
ATOM 592 N N . LEU A 1 85 ? -10.713 3.871 3.252 1.00 86.19 85 LEU A N 1
ATOM 593 C CA . LEU A 1 85 ? -10.095 4.948 4.004 1.00 86.19 85 LEU A CA 1
ATOM 594 C C . LEU A 1 85 ? -9.473 5.952 3.039 1.00 86.19 85 LEU A C 1
ATOM 596 O O . LEU A 1 85 ? -8.599 5.609 2.247 1.00 86.19 85 LEU A O 1
ATOM 600 N N . SER A 1 86 ? -9.910 7.204 3.145 1.00 89.69 86 SER A N 1
ATOM 601 C CA . SER A 1 86 ? -9.328 8.291 2.371 1.00 89.69 86 SER A CA 1
ATOM 602 C C . SER A 1 86 ? -8.140 8.907 3.106 1.00 89.69 86 SER A C 1
ATOM 604 O O . SER A 1 86 ? -8.137 9.029 4.338 1.00 89.69 86 SER A O 1
ATOM 606 N N . PHE A 1 87 ? -7.162 9.357 2.334 1.00 92.31 87 PHE A N 1
ATOM 607 C CA . PHE A 1 87 ? -5.996 10.095 2.798 1.00 92.31 87 PHE A CA 1
ATOM 608 C C . PHE A 1 87 ? -6.111 11.569 2.413 1.00 92.31 87 PHE A C 1
ATOM 610 O O . PHE A 1 87 ? -6.810 11.934 1.471 1.00 92.31 87 PHE A O 1
ATOM 617 N N . GLU A 1 88 ? -5.426 12.424 3.162 1.00 94.81 88 GLU A N 1
ATOM 618 C CA . GLU A 1 88 ? -5.496 13.882 2.994 1.00 94.81 88 GLU A CA 1
ATOM 619 C C . GLU A 1 88 ?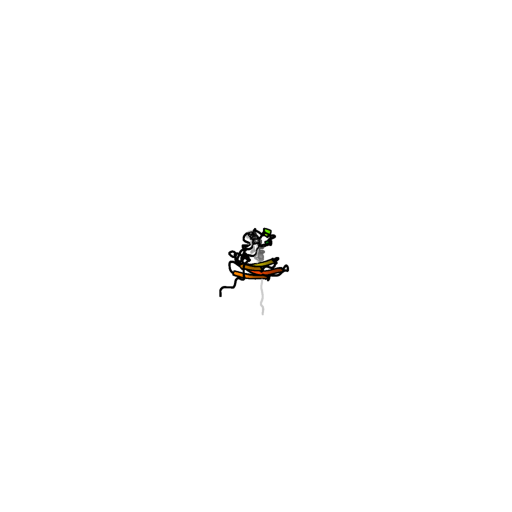 -4.178 14.444 2.476 1.00 94.81 88 GLU A C 1
ATOM 621 O O . GLU A 1 88 ? -4.161 15.384 1.686 1.00 94.81 88 GLU A O 1
ATOM 626 N N . THR A 1 89 ? -3.073 13.832 2.896 1.00 95.56 89 THR A N 1
ATOM 627 C CA . THR A 1 89 ? -1.723 14.300 2.608 1.00 95.56 89 THR A CA 1
ATOM 628 C C . THR A 1 89 ? -0.919 13.185 1.964 1.00 95.56 89 THR A C 1
ATOM 630 O O . THR A 1 89 ? -0.847 12.077 2.496 1.00 95.56 89 THR A O 1
ATOM 633 N N . ALA A 1 90 ? -0.251 13.501 0.856 1.00 96.00 90 ALA A N 1
ATOM 634 C CA . ALA A 1 90 ? 0.824 12.686 0.310 1.00 96.00 90 ALA A CA 1
ATOM 635 C C . ALA A 1 90 ? 2.178 13.327 0.624 1.00 96.00 90 ALA A C 1
ATOM 637 O O . ALA A 1 90 ? 2.465 14.426 0.159 1.00 96.00 90 ALA A O 1
ATOM 638 N N . PHE A 1 91 ? 3.021 12.627 1.381 1.00 95.88 91 PHE A N 1
ATOM 639 C CA . PHE A 1 91 ? 4.436 12.976 1.530 1.00 95.88 91 PHE A CA 1
ATOM 640 C C . PHE A 1 91 ? 5.235 12.515 0.310 1.00 95.88 91 PHE A C 1
ATOM 642 O O . PHE A 1 91 ? 6.131 13.211 -0.157 1.00 95.88 91 PHE A O 1
ATOM 649 N N . VAL A 1 92 ? 4.887 11.338 -0.216 1.00 95.38 92 VAL A N 1
ATOM 650 C CA . VAL A 1 92 ? 5.428 10.764 -1.450 1.00 95.38 92 VAL A CA 1
ATOM 651 C C . VAL A 1 92 ? 4.278 10.092 -2.194 1.00 95.38 92 VAL A C 1
ATOM 653 O O . VAL A 1 92 ? 3.488 9.375 -1.587 1.00 95.38 92 VAL A O 1
ATOM 656 N N . ASN A 1 93 ? 4.182 10.293 -3.505 1.00 93.00 93 ASN A N 1
ATOM 657 C CA . ASN A 1 93 ? 3.261 9.548 -4.367 1.00 93.00 93 ASN A CA 1
ATOM 658 C C . ASN A 1 93 ? 3.834 9.490 -5.787 1.00 93.00 93 ASN A C 1
ATOM 660 O O . ASN A 1 93 ? 3.492 10.297 -6.655 1.00 93.00 93 ASN A O 1
ATOM 664 N N . VAL A 1 94 ? 4.789 8.586 -6.000 1.00 90.56 94 VAL A N 1
ATOM 665 C CA . VAL A 1 94 ? 5.512 8.467 -7.270 1.00 9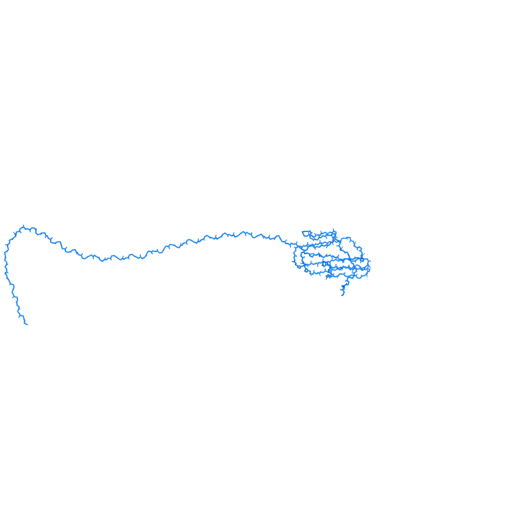0.56 94 VAL A CA 1
ATOM 666 C C . VAL A 1 94 ? 4.529 8.119 -8.384 1.00 90.56 94 VAL A C 1
ATOM 668 O O . VAL A 1 94 ? 3.728 7.193 -8.259 1.00 90.56 94 VAL A O 1
ATOM 671 N N . ALA A 1 95 ? 4.586 8.893 -9.469 1.00 87.06 95 ALA A N 1
ATOM 672 C CA . ALA A 1 95 ? 3.696 8.776 -10.624 1.00 87.06 95 ALA A CA 1
ATOM 673 C C . ALA A 1 95 ? 2.187 8.862 -10.298 1.00 87.06 95 ALA A C 1
ATOM 675 O O . ALA A 1 95 ? 1.372 8.458 -11.125 1.00 87.06 95 ALA A O 1
ATOM 676 N N . GLY A 1 96 ? 1.808 9.377 -9.117 1.00 89.06 96 GLY A N 1
ATOM 677 C CA . GLY A 1 96 ? 0.407 9.578 -8.731 1.00 89.06 96 GLY A CA 1
ATOM 678 C C . GLY A 1 96 ? -0.421 8.291 -8.702 1.00 89.06 96 GLY A C 1
ATOM 679 O O . GLY A 1 96 ? -1.604 8.322 -9.023 1.00 89.06 96 GLY A O 1
ATOM 680 N N . ARG A 1 97 ? 0.205 7.149 -8.392 1.00 87.50 97 ARG A N 1
ATOM 681 C CA . ARG A 1 97 ? -0.425 5.822 -8.502 1.00 87.50 97 ARG A CA 1
ATOM 682 C C . ARG A 1 97 ? -1.363 5.484 -7.350 1.00 87.50 97 ARG A C 1
ATOM 684 O O . ARG A 1 97 ? -2.183 4.587 -7.517 1.00 87.50 97 ARG A O 1
ATOM 691 N N . LEU A 1 98 ? -1.233 6.160 -6.206 1.00 90.31 98 LEU A N 1
ATOM 692 C CA . LEU A 1 98 ? -2.209 6.084 -5.121 1.00 90.31 98 LEU A CA 1
ATOM 693 C C . LEU A 1 98 ? -3.190 7.257 -5.230 1.00 90.31 98 LEU A C 1
ATOM 695 O O . LEU A 1 98 ? -2.788 8.420 -5.157 1.00 90.31 98 LEU A O 1
ATOM 699 N N . ASP A 1 99 ? -4.470 6.941 -5.369 1.00 90.75 99 ASP A N 1
ATOM 700 C CA . ASP A 1 99 ? -5.566 7.895 -5.307 1.00 90.75 99 ASP A CA 1
ATOM 701 C C . ASP A 1 99 ? -5.941 8.163 -3.844 1.00 90.75 99 ASP A C 1
ATOM 703 O O . ASP A 1 99 ? -6.385 7.273 -3.122 1.00 90.75 99 ASP A O 1
ATOM 707 N N . LEU A 1 100 ? -5.743 9.398 -3.381 1.00 91.62 100 LEU A N 1
ATOM 708 C CA . LEU A 1 100 ? -5.943 9.750 -1.971 1.00 91.62 100 LEU A CA 1
ATOM 709 C C . LEU A 1 100 ? -7.410 9.620 -1.514 1.00 91.62 100 LEU A C 1
ATOM 711 O O . LEU A 1 100 ? -7.625 9.060 -0.438 1.00 91.62 100 LEU A O 1
ATOM 715 N N . PRO A 1 101 ? -8.426 10.083 -2.275 1.00 90.62 101 PRO A N 1
ATOM 716 C CA . PRO A 1 101 ? -9.824 9.976 -1.864 1.00 90.62 101 PRO A CA 1
ATOM 717 C C . PRO A 1 101 ? -10.335 8.537 -1.759 1.00 90.62 101 PRO A C 1
ATOM 719 O O . PRO A 1 101 ? -11.058 8.236 -0.811 1.00 90.62 101 PRO A O 1
ATOM 722 N N . SER A 1 102 ? -9.978 7.651 -2.694 1.00 86.62 102 SER A N 1
ATOM 723 C CA . SER A 1 102 ? -10.376 6.237 -2.612 1.00 86.62 102 SER A CA 1
ATOM 724 C C . SER A 1 102 ? -9.447 5.392 -1.739 1.00 86.62 102 SER A C 1
ATOM 726 O O . SER A 1 102 ? -9.840 4.310 -1.309 1.00 86.62 102 SER A O 1
ATOM 728 N N . GLY A 1 103 ? -8.217 5.853 -1.495 1.00 87.25 103 GLY A N 1
ATOM 729 C CA . GLY A 1 103 ? -7.157 5.074 -0.855 1.00 87.25 103 GLY A CA 1
ATOM 730 C C . GLY A 1 103 ? -6.597 3.955 -1.738 1.00 87.25 103 GLY A C 1
ATOM 731 O O . GLY A 1 103 ? -5.730 3.209 -1.291 1.00 87.25 103 GLY A O 1
ATOM 732 N N . GLY A 1 104 ? -7.076 3.822 -2.978 1.00 87.62 104 GLY A N 1
ATOM 733 C CA . GLY A 1 104 ? -6.646 2.784 -3.903 1.00 87.62 104 GLY A CA 1
ATOM 734 C C . GLY A 1 104 ? -5.301 3.111 -4.541 1.00 87.62 104 GLY A C 1
ATOM 735 O O . GLY A 1 104 ? -5.056 4.236 -4.966 1.00 87.62 104 GLY A O 1
ATOM 736 N N . TYR A 1 105 ? -4.434 2.115 -4.655 1.00 88.31 105 TYR A N 1
ATOM 737 C CA . TYR A 1 105 ? -3.183 2.175 -5.399 1.00 88.31 105 TYR A CA 1
ATOM 738 C C . TYR A 1 105 ? -3.198 1.202 -6.585 1.00 88.31 105 TYR A C 1
ATOM 740 O O . TYR A 1 105 ? -3.676 0.070 -6.507 1.00 88.31 105 TYR A O 1
ATOM 748 N N . ALA A 1 106 ? -2.687 1.686 -7.715 1.00 86.44 106 ALA A N 1
ATOM 749 C CA . ALA A 1 106 ? -2.558 0.925 -8.949 1.00 86.44 106 ALA A CA 1
ATOM 750 C C . ALA A 1 106 ? -1.106 0.465 -9.115 1.00 86.44 106 ALA A C 1
ATOM 752 O O . ALA A 1 106 ? -0.211 1.279 -9.373 1.00 86.44 106 ALA A O 1
ATOM 753 N N . ALA A 1 107 ? -0.872 -0.842 -8.975 1.00 87.38 107 ALA A N 1
ATOM 754 C CA . ALA A 1 107 ? 0.452 -1.428 -9.134 1.00 87.38 107 ALA A CA 1
ATOM 755 C C . ALA A 1 107 ? 0.963 -1.209 -10.569 1.00 87.38 107 ALA A C 1
ATOM 757 O O . ALA A 1 107 ? 0.325 -1.653 -11.525 1.00 87.38 107 ALA A O 1
ATOM 758 N N . PRO A 1 108 ? 2.112 -0.538 -10.764 1.00 83.88 108 PRO A N 1
ATOM 759 C CA . PRO A 1 108 ? 2.565 -0.208 -12.109 1.00 83.88 108 PRO A CA 1
ATOM 760 C C . PRO A 1 108 ? 3.150 -1.416 -12.862 1.00 83.88 108 PRO A C 1
ATOM 762 O O . PRO A 1 108 ? 3.171 -1.408 -14.090 1.00 83.88 108 PRO A O 1
ATOM 765 N N . VAL A 1 109 ? 3.601 -2.452 -12.145 1.00 87.12 109 VAL A N 1
ATOM 766 C CA . VAL A 1 109 ? 4.040 -3.748 -12.698 1.00 87.12 109 VAL A CA 1
ATOM 767 C C . VAL A 1 109 ? 3.614 -4.902 -11.790 1.00 87.12 109 VAL A C 1
ATOM 769 O O . VAL A 1 109 ? 3.498 -4.700 -10.577 1.00 87.12 109 VAL A O 1
ATOM 772 N N . PRO A 1 110 ? 3.443 -6.126 -12.321 1.00 89.88 110 PRO A N 1
ATOM 773 C CA . PRO A 1 110 ? 3.244 -7.296 -11.482 1.00 89.88 110 PRO A CA 1
ATOM 774 C C . PRO A 1 110 ? 4.472 -7.544 -10.598 1.00 89.88 110 PRO A C 1
ATOM 776 O O . PRO A 1 110 ? 5.607 -7.490 -11.077 1.00 89.88 110 PRO A O 1
ATOM 779 N N . GLY A 1 111 ? 4.267 -7.811 -9.312 1.00 90.19 111 GLY A N 1
ATOM 780 C CA . GLY A 1 111 ? 5.372 -7.988 -8.373 1.00 90.19 111 GLY A CA 1
ATOM 781 C C . GLY A 1 111 ? 4.932 -8.110 -6.921 1.00 90.19 111 GLY A C 1
ATOM 782 O O . GLY A 1 111 ? 3.744 -8.101 -6.615 1.00 90.19 111 GLY A O 1
ATOM 783 N N . VAL A 1 112 ? 5.907 -8.228 -6.019 1.00 91.12 112 VAL A N 1
ATOM 784 C CA . VAL A 1 112 ? 5.663 -8.257 -4.572 1.00 91.12 112 VAL A CA 1
ATOM 785 C C . VAL A 1 112 ? 5.906 -6.869 -3.997 1.00 91.12 112 VAL A C 1
ATOM 787 O O . VAL A 1 112 ? 7.000 -6.321 -4.127 1.00 91.12 112 VAL A O 1
ATOM 790 N N . TYR A 1 113 ? 4.891 -6.318 -3.344 1.00 91.38 113 TYR A N 1
ATOM 791 C CA . TYR A 1 113 ? 4.910 -4.974 -2.781 1.00 91.38 113 TYR A CA 1
ATOM 792 C C . TYR A 1 113 ? 4.909 -5.024 -1.261 1.00 91.38 113 TYR A C 1
ATOM 794 O O . TYR A 1 113 ? 4.232 -5.853 -0.656 1.00 91.38 113 TYR A O 1
ATOM 802 N N . HIS A 1 114 ? 5.661 -4.113 -0.651 1.00 92.44 114 HIS A N 1
ATOM 803 C CA . HIS A 1 114 ? 5.707 -3.941 0.793 1.00 92.44 114 HIS A CA 1
ATOM 804 C C . HIS A 1 114 ? 4.775 -2.810 1.218 1.00 92.44 114 HIS A C 1
ATOM 806 O O . HIS A 1 114 ? 4.947 -1.664 0.801 1.00 92.44 114 HIS A O 1
ATOM 812 N N . PHE A 1 115 ? 3.830 -3.133 2.093 1.00 92.56 115 PHE A N 1
ATOM 813 C CA . PHE A 1 115 ? 2.933 -2.170 2.717 1.00 92.56 115 PHE A CA 1
ATOM 814 C C . PHE A 1 115 ? 3.242 -2.073 4.202 1.00 92.56 115 PHE A C 1
ATOM 816 O O . PHE A 1 115 ? 3.426 -3.095 4.858 1.00 92.56 115 PHE A O 1
ATOM 823 N N . ASN A 1 116 ? 3.272 -0.847 4.722 1.00 93.25 116 ASN A N 1
ATOM 824 C CA . ASN A 1 116 ? 3.371 -0.553 6.148 1.00 93.25 116 ASN A CA 1
ATOM 825 C C . ASN A 1 116 ? 2.259 0.431 6.507 1.00 93.25 116 ASN A C 1
ATOM 827 O O . ASN A 1 116 ? 2.133 1.489 5.887 1.00 93.25 116 ASN A O 1
ATOM 831 N N . ILE A 1 117 ? 1.444 0.055 7.485 1.00 92.00 117 ILE A N 1
ATOM 832 C CA . ILE A 1 117 ? 0.259 0.789 7.909 1.00 92.00 117 ILE A CA 1
ATOM 833 C C . ILE A 1 117 ? 0.397 1.091 9.394 1.00 92.00 117 ILE A C 1
ATOM 835 O O . ILE A 1 117 ? 0.689 0.195 10.183 1.00 92.00 117 ILE A O 1
ATOM 839 N N . ASN A 1 118 ? 0.143 2.345 9.767 1.00 92.38 118 ASN A N 1
ATOM 840 C CA . ASN A 1 118 ? 0.132 2.801 11.152 1.00 92.38 118 ASN A CA 1
ATOM 841 C C . ASN A 1 118 ? -1.222 3.440 11.452 1.00 92.38 118 ASN A C 1
ATOM 843 O O . ASN A 1 118 ? -1.635 4.369 10.759 1.00 92.38 118 ASN A O 1
ATOM 847 N N . VAL A 1 119 ? -1.905 2.945 12.480 1.00 89.38 119 VAL A N 1
ATOM 848 C CA . VAL A 1 119 ? -3.208 3.448 12.919 1.00 89.38 119 VAL A CA 1
ATOM 849 C C . VAL A 1 119 ? -3.118 3.878 14.365 1.00 89.38 119 VAL A C 1
ATOM 851 O O . VAL A 1 119 ? -2.760 3.093 15.239 1.00 89.38 119 VAL A O 1
ATOM 854 N N . HIS A 1 120 ? -3.505 5.121 14.617 1.00 88.44 120 HIS A N 1
ATOM 855 C CA . HIS A 1 120 ? -3.708 5.624 15.962 1.00 88.44 120 HIS A CA 1
ATOM 856 C C . HIS A 1 120 ? -5.206 5.644 16.270 1.00 88.44 120 HIS A C 1
ATOM 858 O O . HIS A 1 120 ? -5.981 6.302 15.578 1.00 88.44 120 HIS A O 1
ATOM 864 N N . SER A 1 121 ? -5.602 4.911 17.307 1.00 82.62 121 SER A N 1
ATOM 865 C CA . SER A 1 121 ? -6.972 4.839 17.801 1.00 82.62 121 SER A CA 1
ATOM 866 C C . SER A 1 121 ? -7.088 5.586 19.129 1.00 82.62 121 SER A C 1
ATOM 868 O O . SER A 1 121 ? -6.350 5.312 20.080 1.00 82.62 121 SER A O 1
ATOM 870 N N . TRP A 1 122 ? -8.029 6.527 19.193 1.00 72.12 122 TRP A N 1
ATOM 871 C CA . TRP A 1 122 ? -8.335 7.336 20.370 1.00 72.12 122 TRP A CA 1
ATOM 872 C C . TRP A 1 122 ? -9.834 7.613 20.411 1.00 72.12 122 TRP A C 1
ATOM 874 O O . TRP A 1 122 ? -10.319 8.270 19.495 1.00 72.12 122 TRP A O 1
ATOM 884 N N . ASN A 1 123 ? -10.536 7.124 21.446 1.00 65.00 123 ASN A N 1
ATOM 885 C CA . ASN A 1 123 ? -11.922 7.473 21.856 1.00 65.00 123 ASN A CA 1
ATOM 886 C C . ASN A 1 123 ? -12.669 6.318 22.564 1.00 65.00 123 ASN A C 1
ATOM 888 O O . ASN A 1 123 ? -13.882 6.409 22.752 1.00 65.00 123 ASN A O 1
ATOM 892 N N . GLY A 1 124 ? -12.002 5.223 22.939 1.00 67.50 124 GLY A N 1
ATOM 893 C CA . GLY A 1 124 ? -12.684 4.100 23.583 1.00 67.50 124 GLY A CA 1
ATOM 894 C C . GLY A 1 124 ? -13.675 3.361 22.697 1.00 67.50 124 GLY A C 1
ATOM 895 O O . GLY A 1 124 ? -14.514 2.641 23.228 1.00 67.50 124 GLY A O 1
ATOM 896 N N . ARG A 1 125 ? -13.580 3.511 21.372 1.00 71.88 125 ARG A N 1
ATOM 897 C CA . ARG A 1 125 ? -14.305 2.680 20.412 1.00 71.88 125 ARG A CA 1
ATOM 898 C C . ARG A 1 125 ? -13.438 1.529 19.926 1.00 71.88 125 ARG A C 1
ATOM 900 O O . ARG A 1 125 ? -12.211 1.576 19.994 1.00 71.88 125 ARG A O 1
ATOM 907 N N . GLU A 1 126 ? -14.118 0.492 19.462 1.00 79.19 126 GLU A N 1
ATOM 908 C CA . GLU A 1 126 ? -13.487 -0.610 18.754 1.00 79.19 126 GLU A CA 1
ATOM 909 C C . GLU A 1 126 ? -12.989 -0.124 17.392 1.00 79.19 126 GLU A C 1
ATOM 911 O O . GLU A 1 126 ? -13.691 0.618 16.700 1.00 79.19 126 GLU A O 1
ATOM 916 N N . THR A 1 127 ? -11.788 -0.554 17.015 1.00 82.12 127 THR A N 1
ATOM 917 C CA . THR A 1 127 ? -11.195 -0.245 15.715 1.00 82.12 127 THR A CA 1
ATOM 918 C C . THR A 1 127 ? -10.897 -1.541 14.994 1.00 82.12 127 THR A C 1
ATOM 920 O O . THR A 1 127 ? -10.157 -2.380 15.500 1.00 82.12 127 THR A O 1
ATOM 923 N N . PHE A 1 128 ? -11.445 -1.665 13.793 1.00 85.69 128 PHE A N 1
ATOM 924 C CA . PHE A 1 128 ? -11.186 -2.747 12.857 1.00 85.69 128 PHE A CA 1
ATOM 925 C C . PHE A 1 128 ? -10.799 -2.127 11.520 1.00 85.69 128 PHE A C 1
ATOM 927 O O . PHE A 1 128 ? -11.557 -1.346 10.942 1.00 85.69 128 PHE A O 1
ATOM 934 N N . LEU A 1 129 ? -9.602 -2.462 11.050 1.00 87.25 129 LEU A N 1
ATOM 935 C CA . LEU A 1 129 ? -9.101 -2.049 9.749 1.00 87.25 129 LEU A CA 1
ATOM 936 C C . LEU A 1 129 ? -8.669 -3.281 8.970 1.00 87.25 129 LEU A C 1
ATOM 938 O O . LEU A 1 129 ? -7.756 -3.984 9.393 1.00 87.25 129 LEU A O 1
ATOM 942 N N . HIS A 1 130 ? -9.272 -3.509 7.815 1.00 88.06 130 HIS A N 1
ATOM 943 C CA . HIS A 1 130 ? -8.866 -4.561 6.899 1.00 88.06 130 HIS A CA 1
ATOM 944 C C . HIS A 1 130 ? -7.968 -3.996 5.801 1.00 88.06 130 HIS A C 1
ATOM 946 O O . HIS A 1 130 ? -8.243 -2.945 5.223 1.00 88.06 130 HIS A O 1
ATOM 952 N N . VAL A 1 131 ? -6.891 -4.715 5.502 1.00 89.25 131 VAL A N 1
ATOM 953 C CA . VAL A 1 131 ? -6.066 -4.497 4.316 1.00 89.25 131 VAL A CA 1
ATOM 954 C C . VAL A 1 131 ? -6.620 -5.380 3.216 1.00 89.25 131 VAL A C 1
ATOM 956 O O . VAL A 1 131 ? -6.522 -6.605 3.312 1.00 89.25 131 VAL A O 1
ATOM 959 N N . MET A 1 132 ? -7.201 -4.769 2.190 1.00 86.62 132 MET A N 1
ATOM 960 C CA . MET A 1 132 ? -7.853 -5.506 1.113 1.00 86.62 132 MET A CA 1
ATOM 961 C C . MET A 1 132 ? -6.976 -5.563 -0.130 1.00 86.62 132 MET A C 1
ATOM 963 O O . MET A 1 132 ? -6.365 -4.559 -0.516 1.00 86.62 132 MET A O 1
ATOM 967 N N . ARG A 1 133 ? -6.981 -6.720 -0.793 1.00 87.50 133 ARG A N 1
ATOM 968 C CA . ARG A 1 133 ? -6.612 -6.834 -2.201 1.00 87.50 133 ARG A CA 1
ATOM 969 C C . ARG A 1 133 ? -7.860 -7.140 -2.999 1.00 87.50 133 ARG A C 1
ATOM 971 O O . ARG A 1 133 ? -8.421 -8.217 -2.842 1.00 87.50 133 ARG A O 1
ATOM 978 N N . ASN A 1 134 ? -8.271 -6.216 -3.863 1.00 84.25 134 ASN A N 1
ATOM 979 C CA . ASN A 1 134 ? -9.579 -6.277 -4.506 1.00 84.25 134 ASN A CA 1
ATOM 980 C C . ASN A 1 134 ? -10.678 -6.378 -3.427 1.00 84.25 134 ASN A C 1
ATOM 982 O O . ASN A 1 134 ? -10.831 -5.450 -2.633 1.00 84.25 134 ASN A O 1
ATOM 986 N N . GLU A 1 135 ? -11.390 -7.501 -3.363 1.00 82.50 135 GLU A N 1
ATOM 987 C CA . GLU A 1 135 ? -12.425 -7.783 -2.358 1.00 82.50 135 GLU A CA 1
ATOM 988 C C . GLU A 1 135 ? -11.955 -8.772 -1.274 1.00 82.50 135 GLU A C 1
ATOM 990 O O . GLU A 1 135 ? -12.684 -9.035 -0.320 1.00 82.50 135 GLU A O 1
ATOM 995 N N . ASP A 1 136 ? -10.705 -9.245 -1.348 1.00 84.38 136 ASP A N 1
ATOM 996 C CA . ASP A 1 136 ? -10.147 -10.222 -0.414 1.00 84.38 136 ASP A CA 1
ATOM 997 C C . ASP A 1 136 ? -9.422 -9.537 0.752 1.00 84.38 136 ASP A C 1
ATOM 999 O O . ASP A 1 136 ? -8.449 -8.791 0.567 1.00 84.38 136 ASP A O 1
ATOM 1003 N N . ALA A 1 137 ? -9.841 -9.839 1.982 1.00 87.06 137 ALA A N 1
ATOM 1004 C CA . ALA A 1 137 ? -9.142 -9.396 3.183 1.00 87.06 137 ALA A CA 1
ATOM 1005 C C . ALA A 1 137 ? -7.808 -10.144 3.334 1.00 87.06 137 ALA A C 1
ATOM 1007 O O . ALA A 1 137 ? -7.770 -11.345 3.594 1.00 87.06 137 ALA A O 1
ATOM 1008 N N . CYS A 1 138 ? -6.697 -9.422 3.201 1.00 89.00 138 CYS A N 1
ATOM 1009 C CA . CYS A 1 138 ? -5.350 -9.988 3.296 1.00 89.00 138 CYS A CA 1
ATOM 1010 C C . CYS A 1 138 ? -4.785 -9.935 4.717 1.00 89.00 138 CYS A C 1
ATOM 1012 O O . CYS A 1 138 ? -3.991 -10.787 5.108 1.00 89.00 138 CYS A O 1
ATOM 1014 N N . ALA A 1 139 ? -5.153 -8.906 5.478 1.00 89.19 139 ALA A N 1
ATOM 1015 C CA . ALA A 1 139 ? -4.757 -8.747 6.869 1.00 89.19 139 ALA A CA 1
ATOM 1016 C C . ALA A 1 139 ? -5.747 -7.829 7.595 1.00 89.19 139 ALA A C 1
ATOM 1018 O O . ALA A 1 139 ? -6.468 -7.066 6.954 1.00 89.19 139 ALA A O 1
ATOM 1019 N N . ALA A 1 140 ? -5.767 -7.869 8.926 1.00 88.75 140 ALA A N 1
ATOM 1020 C CA . ALA A 1 140 ? -6.605 -6.989 9.733 1.00 88.75 140 ALA A CA 1
ATOM 1021 C C . ALA A 1 140 ? -5.818 -6.413 10.911 1.00 88.75 140 ALA A C 1
ATOM 1023 O O . ALA A 1 140 ? -4.943 -7.082 11.455 1.00 88.75 140 ALA A O 1
ATOM 1024 N N . LEU A 1 141 ? -6.122 -5.176 11.290 1.00 89.50 141 LEU A N 1
ATOM 1025 C CA . LEU A 1 141 ? -5.693 -4.556 12.535 1.00 89.50 141 LEU A CA 1
ATOM 1026 C C . LEU A 1 141 ? -6.927 -4.409 13.422 1.00 89.50 141 LEU A C 1
ATOM 1028 O O . LEU A 1 141 ? -7.946 -3.876 12.980 1.00 89.50 141 LEU A O 1
ATOM 1032 N N . HIS A 1 142 ? -6.824 -4.862 14.670 1.00 87.88 142 HIS A N 1
ATOM 1033 C CA . HIS A 1 142 ? -7.895 -4.768 15.659 1.00 87.88 142 HIS A CA 1
ATOM 1034 C C . HIS A 1 142 ? -7.392 -4.104 16.937 1.00 87.88 142 HIS A C 1
ATOM 1036 O O . HIS A 1 142 ? -6.338 -4.465 17.462 1.00 87.88 142 HIS A O 1
ATOM 1042 N N . ALA A 1 143 ? -8.156 -3.139 17.443 1.00 85.81 143 ALA A N 1
ATOM 1043 C CA . ALA A 1 143 ? -7.997 -2.601 18.786 1.00 85.81 143 ALA A CA 1
ATOM 1044 C C . ALA A 1 143 ? -9.332 -2.664 19.525 1.00 85.81 143 ALA A C 1
ATOM 1046 O O . ALA A 1 143 ? -10.355 -2.173 19.044 1.00 85.81 143 ALA A O 1
ATOM 1047 N N . GLN A 1 144 ? -9.284 -3.225 20.731 1.00 82.56 144 GLN A N 1
ATOM 1048 C CA . GLN A 1 144 ? -10.424 -3.256 21.633 1.00 82.56 144 GLN A CA 1
ATOM 1049 C C . GLN A 1 144 ? -10.779 -1.847 22.141 1.00 82.56 144 GLN A C 1
ATOM 1051 O O . GLN A 1 144 ? -9.886 -1.007 22.308 1.00 82.56 144 GLN A O 1
ATOM 1056 N N . PRO A 1 145 ? -12.062 -1.602 22.464 1.00 81.12 145 PRO A N 1
ATOM 1057 C CA . PRO A 1 145 ? -12.492 -0.414 23.192 1.00 81.12 145 PRO A CA 1
ATOM 1058 C C . PRO A 1 145 ? -11.671 -0.194 24.469 1.00 81.12 145 PRO A C 1
ATOM 1060 O O . PRO A 1 145 ? -11.560 -1.084 25.313 1.00 81.12 145 PRO A O 1
ATOM 1063 N N . GLY A 1 146 ? -11.125 1.008 24.654 1.00 78.12 146 GLY A N 1
ATOM 1064 C CA . GLY A 1 146 ? -10.363 1.333 25.857 1.00 78.12 146 GLY A CA 1
ATOM 1065 C C . GLY A 1 146 ? -10.151 2.826 26.092 1.00 78.12 146 GLY A C 1
ATOM 1066 O O . GLY A 1 146 ? -10.119 3.633 25.171 1.00 78.12 146 GLY A O 1
ATOM 1067 N N . GLN A 1 147 ? -9.957 3.206 27.354 1.00 75.69 147 GLN A N 1
ATOM 1068 C CA . GLN A 1 147 ? -9.719 4.603 27.757 1.00 75.69 147 GLN A CA 1
ATOM 1069 C C . GLN A 1 147 ? -8.294 5.105 27.449 1.00 75.69 147 GLN A C 1
ATOM 1071 O O . GLN A 1 147 ? -7.946 6.231 27.790 1.00 75.69 147 GLN A O 1
ATOM 1076 N N . ARG A 1 148 ? -7.444 4.268 26.844 1.00 82.00 148 ARG A N 1
ATOM 1077 C CA . ARG A 1 148 ? -6.062 4.602 26.479 1.00 82.00 148 ARG A CA 1
ATOM 1078 C C . ARG A 1 148 ? -5.941 4.730 24.963 1.00 82.00 148 ARG A C 1
ATOM 1080 O O . ARG A 1 148 ? -6.607 3.992 24.241 1.00 82.00 148 ARG A O 1
ATOM 1087 N N . SER A 1 149 ? -5.063 5.624 24.500 1.00 83.19 149 SER A N 1
ATOM 1088 C CA . SER A 1 149 ? -4.597 5.612 23.109 1.00 83.19 149 SER A CA 1
ATOM 1089 C C . SER A 1 149 ? -3.966 4.265 22.791 1.00 83.19 149 SER A C 1
ATOM 1091 O O . SER A 1 149 ? -3.205 3.718 23.595 1.00 83.19 149 SER A O 1
ATOM 1093 N N . VAL A 1 150 ? -4.230 3.771 21.587 1.00 87.75 150 VAL A N 1
ATOM 1094 C CA . VAL A 1 150 ? -3.542 2.605 21.035 1.00 87.75 150 VAL A CA 1
ATOM 1095 C C . VAL A 1 150 ? -2.968 2.985 19.679 1.00 87.75 150 VAL A C 1
ATOM 1097 O O . VAL A 1 150 ? -3.664 3.562 18.847 1.00 87.75 150 VAL A O 1
ATOM 1100 N N . SER A 1 151 ? -1.696 2.660 19.459 1.00 89.25 151 SER A N 1
ATOM 1101 C CA . SER A 1 151 ? -1.054 2.750 18.148 1.00 89.25 151 SER A CA 1
ATOM 1102 C C . SER A 1 151 ? -0.789 1.336 17.648 1.00 89.25 151 SER A C 1
ATOM 1104 O O . SER A 1 151 ? -0.110 0.566 18.326 1.00 89.25 151 SER A O 1
ATOM 1106 N N . LEU A 1 152 ? -1.336 0.996 16.486 1.00 89.25 152 LEU A N 1
ATOM 1107 C CA . LEU A 1 152 ? -1.157 -0.292 15.827 1.00 89.25 152 LEU A CA 1
ATOM 1108 C C . LEU A 1 152 ? -0.333 -0.108 14.556 1.00 89.25 152 LEU A C 1
ATOM 1110 O O . LEU A 1 152 ? -0.592 0.810 13.779 1.00 89.25 152 LEU A O 1
ATOM 1114 N N . SER A 1 153 ? 0.615 -1.010 14.332 1.00 92.12 153 SER A N 1
ATOM 1115 C CA . SER A 1 153 ? 1.435 -1.045 13.124 1.00 92.12 153 SER A CA 1
ATOM 1116 C C . SER A 1 153 ? 1.348 -2.428 12.498 1.00 92.12 153 SER A C 1
ATOM 1118 O O . SER A 1 153 ? 1.456 -3.430 13.203 1.00 92.12 153 SER A O 1
ATOM 1120 N N . GLN A 1 154 ? 1.178 -2.489 11.181 1.00 92.31 154 GLN A N 1
ATOM 1121 C CA . GLN A 1 154 ? 1.151 -3.743 10.437 1.00 92.31 154 GLN A CA 1
ATOM 1122 C C . GLN A 1 154 ? 1.911 -3.603 9.127 1.00 92.31 154 GLN A C 1
ATOM 1124 O O . GLN A 1 154 ? 1.666 -2.672 8.358 1.00 92.31 154 GLN A O 1
ATOM 1129 N N . SER A 1 155 ? 2.800 -4.560 8.874 1.00 93.62 155 SER A N 1
ATOM 1130 C CA . SER A 1 155 ? 3.539 -4.666 7.621 1.00 93.62 155 SER A CA 1
ATOM 1131 C C . SER A 1 155 ? 3.225 -5.986 6.933 1.00 93.62 155 SER A C 1
ATOM 1133 O O . SER A 1 155 ? 3.106 -7.016 7.596 1.00 93.62 155 SER A O 1
ATOM 1135 N N . LEU A 1 156 ? 3.111 -5.967 5.609 1.00 93.38 156 LEU A N 1
ATOM 1136 C CA . LEU A 1 156 ? 2.855 -7.159 4.809 1.00 93.38 156 LEU A CA 1
ATOM 1137 C C . LEU A 1 1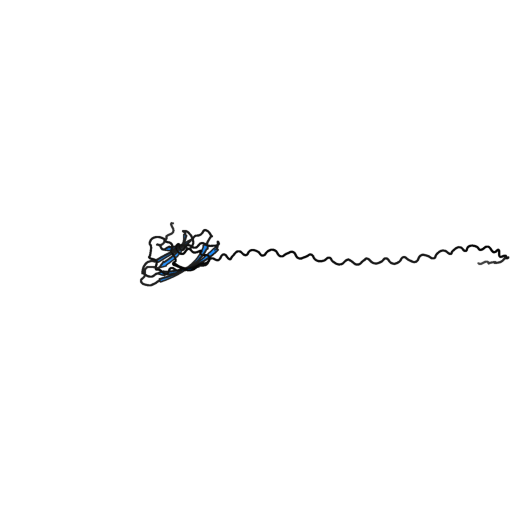56 ? 3.477 -7.054 3.418 1.00 93.38 156 LEU A C 1
ATOM 1139 O O . LEU A 1 156 ? 3.611 -5.965 2.856 1.00 93.38 156 LEU A O 1
ATOM 1143 N N . LEU A 1 157 ? 3.842 -8.214 2.876 1.00 93.56 157 LEU A N 1
ATOM 1144 C CA . LEU A 1 157 ? 4.250 -8.380 1.488 1.00 93.56 157 LEU A CA 1
ATOM 1145 C C . LEU A 1 157 ? 3.070 -8.949 0.705 1.00 93.56 157 LEU A C 1
ATOM 1147 O O . LEU A 1 157 ? 2.560 -10.010 1.060 1.00 93.56 157 LEU A O 1
ATOM 1151 N N . LEU A 1 158 ? 2.645 -8.257 -0.350 1.00 91.06 158 LEU A N 1
ATOM 1152 C CA . LEU A 1 158 ? 1.529 -8.686 -1.188 1.00 91.06 158 LEU A CA 1
ATOM 1153 C C . LEU A 1 158 ? 1.968 -8.868 -2.642 1.00 91.06 158 LEU A C 1
ATOM 1155 O O . LEU A 1 158 ? 2.530 -7.935 -3.219 1.00 91.06 158 LEU A O 1
ATOM 1159 N N . PRO A 1 159 ? 1.700 -10.035 -3.254 1.00 90.62 159 PRO A N 1
ATOM 1160 C CA . PRO A 1 159 ? 1.818 -10.200 -4.694 1.00 90.62 159 PRO A CA 1
ATOM 1161 C C . PRO A 1 159 ? 0.644 -9.496 -5.385 1.00 90.62 159 PRO A C 1
ATOM 1163 O O . PRO A 1 159 ? -0.519 -9.793 -5.087 1.00 90.62 159 PRO A O 1
ATOM 1166 N N . LEU A 1 160 ? 0.973 -8.573 -6.289 1.00 89.75 160 LEU A N 1
ATOM 1167 C CA . LEU A 1 160 ? 0.036 -7.742 -7.039 1.00 89.75 160 LEU A CA 1
ATOM 1168 C C . LEU A 1 160 ? 0.226 -7.927 -8.542 1.00 89.75 160 LEU A C 1
ATOM 1170 O O . LEU A 1 160 ? 1.357 -8.026 -9.023 1.00 89.75 160 LEU A O 1
ATOM 1174 N N . HIS A 1 161 ? -0.881 -7.909 -9.272 1.00 87.50 161 HIS A N 1
ATOM 1175 C CA . HIS A 1 161 ? -0.959 -7.768 -10.722 1.00 87.50 161 HIS A CA 1
ATOM 1176 C C . HIS A 1 161 ? -1.336 -6.328 -11.106 1.00 87.50 161 HIS A C 1
ATOM 1178 O O . HIS A 1 161 ? -1.786 -5.547 -10.272 1.00 87.50 161 HIS A O 1
ATOM 1184 N N . THR A 1 162 ? -1.151 -5.954 -12.376 1.00 80.31 162 THR A N 1
ATOM 1185 C CA . THR A 1 162 ? -1.458 -4.596 -12.877 1.00 80.31 162 THR A CA 1
ATOM 1186 C C . THR A 1 162 ? -2.932 -4.221 -12.774 1.00 80.31 162 THR A C 1
ATOM 1188 O O . THR A 1 162 ? -3.253 -3.038 -12.705 1.00 80.31 162 THR A O 1
ATOM 1191 N N . ASP A 1 163 ? -3.809 -5.222 -12.742 1.00 74.25 163 ASP A N 1
ATOM 1192 C CA . ASP A 1 163 ? -5.258 -5.034 -12.694 1.00 74.25 163 ASP A CA 1
ATOM 1193 C C . ASP A 1 163 ? -5.808 -5.090 -11.255 1.00 74.25 163 ASP A C 1
ATOM 1195 O O . ASP A 1 163 ? -7.009 -4.911 -11.045 1.00 74.25 163 ASP A O 1
ATOM 1199 N N . ASP A 1 164 ? -4.942 -5.312 -10.255 1.00 78.19 164 ASP A N 1
ATOM 1200 C CA . ASP A 1 164 ? -5.349 -5.367 -8.852 1.00 78.19 164 ASP A CA 1
ATOM 1201 C C . ASP A 1 164 ? -5.590 -3.962 -8.270 1.00 78.19 164 ASP A C 1
ATOM 1203 O O . ASP A 1 164 ? -4.797 -3.034 -8.441 1.00 78.19 164 ASP A O 1
ATOM 1207 N N . LYS A 1 165 ? -6.668 -3.825 -7.494 1.00 68.00 165 LYS A N 1
ATOM 1208 C CA . LYS A 1 165 ? -7.009 -2.646 -6.687 1.00 68.00 165 LYS A CA 1
ATOM 1209 C C . LYS A 1 165 ? -6.526 -2.846 -5.252 1.00 68.00 165 LYS A C 1
ATOM 1211 O O . LYS A 1 165 ? -7.116 -3.631 -4.509 1.00 68.00 165 LYS A O 1
ATOM 1216 N N . VAL A 1 166 ? -5.471 -2.144 -4.841 1.00 68.50 166 VAL A N 1
ATOM 1217 C CA . VAL A 1 166 ? -4.765 -2.402 -3.565 1.00 68.50 166 VAL A CA 1
ATOM 1218 C C . VAL A 1 166 ? -4.089 -1.171 -2.984 1.00 68.50 166 VAL A C 1
ATOM 1220 O O . VAL A 1 166 ? -3.697 -0.328 -3.759 1.00 68.50 166 VAL A O 1
ATOM 1223 N N . PRO A 1 167 ? -3.813 -1.089 -1.675 1.00 60.91 167 PRO A N 1
ATOM 1224 C CA . PRO A 1 167 ? -4.624 -1.637 -0.609 1.00 60.91 167 PRO A CA 1
ATOM 1225 C C . PRO A 1 167 ? -5.829 -0.713 -0.418 1.00 60.91 167 PRO A C 1
ATOM 1227 O O . PRO A 1 167 ? -5.677 0.426 0.015 1.00 60.91 167 PRO A O 1
ATOM 1230 N N . ALA A 1 168 ? -7.036 -1.200 -0.694 1.00 63.03 168 ALA A N 1
ATOM 1231 C CA . ALA A 1 168 ? -8.206 -0.516 -0.167 1.00 63.03 168 ALA A CA 1
ATOM 1232 C C . ALA A 1 168 ? -8.234 -0.817 1.337 1.00 63.03 168 ALA A C 1
ATOM 1234 O O . ALA A 1 168 ? -8.482 -1.945 1.757 1.00 63.03 168 ALA A O 1
ATOM 1235 N N . LEU A 1 169 ? -7.866 0.157 2.165 1.00 69.81 169 LEU A N 1
ATOM 1236 C CA . LEU A 1 169 ? -8.001 0.008 3.610 1.00 69.81 169 LEU A CA 1
ATOM 1237 C C . LEU A 1 169 ? -9.478 0.155 3.955 1.00 69.81 169 LEU A C 1
ATOM 1239 O O . LEU A 1 169 ? -10.029 1.234 3.760 1.00 69.81 169 LEU A O 1
ATOM 1243 N N . HIS A 1 170 ? -10.123 -0.899 4.441 1.00 71.31 170 HIS A N 1
ATOM 1244 C CA . HIS A 1 170 ? -11.532 -0.852 4.824 1.00 71.31 170 HIS A CA 1
ATOM 1245 C C . HIS A 1 170 ? -11.676 -0.717 6.336 1.00 71.31 170 HIS A C 1
ATOM 1247 O O . HIS A 1 170 ? -11.163 -1.539 7.092 1.00 71.31 170 HIS A O 1
ATOM 1253 N N . LEU A 1 171 ? -12.390 0.319 6.774 1.00 60.31 171 LEU A N 1
ATOM 1254 C CA . LEU A 1 171 ? -12.920 0.405 8.135 1.00 60.31 171 LEU A CA 1
ATOM 1255 C C . LEU A 1 171 ? -14.300 -0.254 8.157 1.00 60.31 171 LEU A C 1
ATOM 1257 O O . LEU A 1 171 ? -15.109 0.029 7.278 1.00 60.31 171 LEU A O 1
ATOM 1261 N N . GLY A 1 172 ? -14.566 -1.114 9.138 1.00 58.97 172 GLY A N 1
ATOM 1262 C CA . GLY A 1 172 ? -15.836 -1.839 9.285 1.00 58.97 172 GLY A CA 1
ATOM 1263 C C . GLY A 1 172 ? -15.762 -2.876 10.410 1.00 58.97 172 GLY A C 1
ATOM 1264 O O . GLY A 1 172 ? -14.769 -2.909 11.119 1.00 58.97 172 GLY A O 1
ATOM 1265 N N . HIS A 1 173 ? -16.779 -3.720 10.601 1.00 60.69 173 HIS A N 1
ATOM 1266 C CA . HIS A 1 173 ? -16.713 -4.840 11.559 1.00 60.69 173 HIS A CA 1
ATOM 1267 C C . HIS A 1 173 ? -15.875 -6.015 11.030 1.00 60.69 173 HIS A C 1
ATOM 1269 O O . HIS A 1 173 ? -15.552 -6.066 9.847 1.00 60.69 173 HIS A O 1
ATOM 1275 N N . HIS A 1 174 ? -15.569 -6.978 11.911 1.00 56.44 174 HIS A N 1
ATOM 1276 C CA . HIS A 1 174 ? -14.938 -8.249 11.553 1.00 56.44 174 HIS A CA 1
ATOM 1277 C C . HIS A 1 174 ? -15.644 -8.901 10.354 1.00 56.44 174 HIS A C 1
ATOM 1279 O O . HIS A 1 174 ? -16.754 -9.424 10.482 1.00 56.44 174 HIS A O 1
ATOM 1285 N N . ILE A 1 175 ? -14.985 -8.884 9.196 1.00 57.25 175 ILE A N 1
ATOM 1286 C CA . ILE A 1 175 ? -15.423 -9.628 8.016 1.00 57.25 175 ILE A CA 1
ATOM 1287 C C . ILE A 1 175 ? -15.083 -11.095 8.280 1.00 57.25 175 ILE A C 1
ATOM 1289 O O . ILE A 1 175 ? -13.926 -11.504 8.187 1.00 57.25 175 ILE A O 1
ATOM 1293 N N . GLN A 1 176 ? -16.081 -11.876 8.685 1.00 46.44 176 GLN A N 1
ATOM 1294 C CA . GLN A 1 176 ? -15.941 -13.324 8.755 1.00 46.44 176 GLN A CA 1
ATOM 1295 C C . GLN A 1 176 ? -15.975 -13.856 7.315 1.00 46.44 176 GLN A C 1
ATOM 1297 O O . GLN A 1 176 ? -16.866 -13.450 6.572 1.00 46.44 176 GLN A O 1
ATOM 1302 N N . PRO A 1 177 ? -15.019 -14.697 6.883 1.00 46.50 177 PRO A N 1
ATOM 1303 C CA . PRO A 1 177 ? -15.125 -15.322 5.573 1.00 46.50 177 PRO A CA 1
ATOM 1304 C C . PRO A 1 177 ? -16.406 -16.160 5.537 1.00 46.50 177 PRO A C 1
ATOM 1306 O O . PRO A 1 177 ? -16.656 -16.938 6.464 1.00 46.50 177 PRO A O 1
ATOM 1309 N N . ASP A 1 178 ? -17.217 -15.966 4.495 1.00 45.28 178 ASP A N 1
ATOM 1310 C CA . ASP A 1 178 ? -18.334 -16.862 4.211 1.00 45.28 178 ASP A CA 1
ATOM 1311 C C . ASP A 1 178 ? -17.766 -18.276 4.030 1.00 45.28 178 ASP A C 1
ATOM 1313 O O . ASP A 1 178 ? -16.786 -18.486 3.311 1.00 45.28 178 ASP A O 1
ATOM 1317 N N . ASN A 1 179 ? -18.333 -19.211 4.786 1.00 35.81 179 ASN A N 1
ATOM 1318 C CA . ASN A 1 179 ? -17.856 -20.583 4.936 1.00 35.81 179 ASN A CA 1
ATOM 1319 C C . ASN A 1 179 ? -18.311 -21.481 3.781 1.00 35.81 179 ASN A C 1
ATOM 1321 O O . ASN A 1 179 ? -19.482 -21.333 3.360 1.00 35.81 179 ASN A O 1
#

InterPro domains:
  IPR001073 C1q domain [PF00386] (67-166)
  IPR001073 C1q domain [PS50871] (61-179)
  IPR008983 Tumour necrosis factor-like domain superfamily [G3DSA:2.60.120.40] (65-174)
  IPR008983 Tumour necrosis factor-like domain superfamily [SSF49842] (67-168)
  IPR050392 Collagen/C1q domain-containing [PTHR15427] (21-166)

Foldseek 3Di:
DDDDDDDDDDDDDDDDPDPDPDDDPDDPDDDDDDDDDDDDDDDDDDDDDDDDDDDDDDPDPDPQDFDWDFAAPDDDDADQDWAFDATDDTPDGPPVQQDRGQRWGFRSAFDKDKDKDKDKDADQDWWWKFFDWANDGPDIDTDHRDNDIDIDMDMDIDGDHRPITGGRIITHDDDDPDD